Protein AF-A0A9X4HXK9-F1 (afdb_monomer)

Radius of gyration: 12.06 Å; Cα contacts (8 Å, |Δi|>4): 117; chains: 1; bounding box: 28×27×38 Å

InterPro domains:
  IPR007539 Domain of unknown function DUF551 [PF04448] (3-66)

pLDDT: mean 87.1, std 8.17, range [44.47, 94.62]

Sequence (68 aa):
MSSWVSVKDSLPPIRKHVLACRIGKKRNYGPFFAMTCGNELRPWRYIDGDRCDISITHWHELPDLPTE

Mean predicted aligned error: 4.98 Å

Solvent-accessible surface area (backbone atoms only — not comparable to full-atom values): 4189 Å² total; per-residue (Å²): 128,87,70,65,40,42,51,88,80,48,74,74,60,70,70,39,69,26,37,29,24,23,78,53,98,88,57,69,46,68,80,40,66,27,24,27,68,74,36,90,93,56,40,51,21,33,77,91,70,46,82,48,86,68,77,62,40,31,36,28,78,60,76,80,76,88,77,134

Secondary structure (DSSP, 8-state):
---PEETTT-PPPTT-EEEEEE--SS--EEEEEEEE-S-SS--EEETTS-B--S---EEEEPPPPPP-

Nearest PDB structures (foldseek):
  6kyt-assembly1_K  TM=3.597E-01  e=3.555E+00  Mycobacterium tuberculosis H37Rv
  3fb9-assembly1_A  TM=4.038E-01  e=7.898E+00  Streptococcus pneumoniae TIGR4
  5ckb-assembly1_A  TM=3.4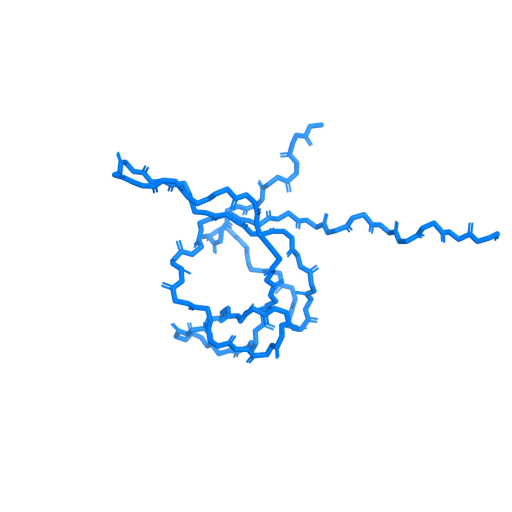85E-01  e=8.362E+00  Escherichia coli K-12

Organism: NCBI:txid2219225

Foldseek 3Di:
DAQKDFVVRDDDPAFAWWF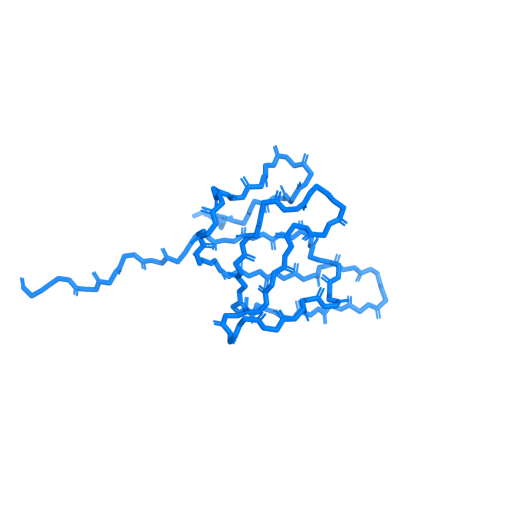WWDDDDPDTDPTAIWGAHPDPVQRIDHPVRHGDPDPTTIIGHDDDDDDD

Structure (mmCIF, N/CA/C/O backbone):
data_AF-A0A9X4HXK9-F1
#
_entry.id   AF-A0A9X4HXK9-F1
#
loop_
_atom_site.group_PDB
_atom_site.id
_atom_site.type_symbol
_atom_site.label_atom_id
_atom_site.label_alt_id
_atom_site.label_comp_id
_atom_site.label_asym_id
_atom_site.label_entity_id
_atom_site.label_seq_id
_atom_site.pdbx_PDB_ins_code
_atom_site.Cartn_x
_atom_site.Cartn_y
_atom_site.Cartn_z
_atom_site.occupancy
_atom_site.B_iso_or_equiv
_atom_site.auth_seq_id
_atom_site.auth_comp_id
_atom_site.auth_asym_id
_atom_site.auth_atom_id
_atom_site.pdbx_PDB_model_num
ATOM 1 N N . MET A 1 1 ? -17.467 7.722 -8.553 1.00 44.47 1 MET A N 1
ATOM 2 C CA . MET A 1 1 ? -17.388 7.773 -7.076 1.00 44.47 1 MET A CA 1
ATOM 3 C C . MET A 1 1 ? -16.052 7.171 -6.690 1.00 44.47 1 MET A C 1
ATOM 5 O O . MET A 1 1 ? -15.754 6.086 -7.161 1.00 44.47 1 MET A O 1
ATOM 9 N N . SER A 1 2 ? -15.198 7.919 -5.996 1.00 60.03 2 SER A N 1
ATOM 10 C CA . SER A 1 2 ? -13.767 7.614 -5.870 1.00 60.03 2 SER A CA 1
A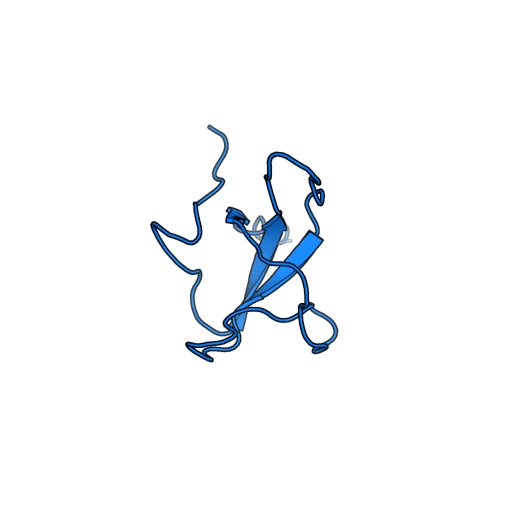TOM 11 C C . SER A 1 2 ? -13.520 6.297 -5.118 1.00 60.03 2 SER A C 1
ATOM 13 O O . SER A 1 2 ? -13.664 6.259 -3.902 1.00 60.03 2 SER A O 1
ATOM 15 N N . SER A 1 3 ? -13.151 5.235 -5.847 1.00 78.44 3 SER A N 1
ATOM 16 C CA . SER A 1 3 ? -13.067 3.827 -5.403 1.00 78.44 3 SER A CA 1
ATOM 17 C C . SER A 1 3 ? -11.899 3.497 -4.456 1.00 78.44 3 SER A C 1
ATOM 19 O O . SER A 1 3 ? -11.325 2.413 -4.520 1.00 78.44 3 SER A O 1
ATOM 21 N N . TRP A 1 4 ? -11.478 4.449 -3.623 1.00 91.44 4 TRP A N 1
ATOM 22 C CA . TRP A 1 4 ? -10.396 4.230 -2.667 1.00 91.44 4 TRP A CA 1
ATOM 23 C C . TRP A 1 4 ? -10.924 3.459 -1.457 1.00 91.44 4 TRP A C 1
ATOM 25 O O . TRP A 1 4 ? -11.825 3.918 -0.760 1.00 91.44 4 TRP A O 1
ATOM 35 N N . VAL A 1 5 ? -10.335 2.298 -1.203 1.00 93.31 5 VAL A N 1
ATOM 36 C CA . VAL A 1 5 ? -10.674 1.384 -0.115 1.00 93.31 5 VAL A CA 1
ATOM 37 C C . VAL A 1 5 ? -9.660 1.555 1.009 1.00 93.31 5 VAL A C 1
ATOM 39 O O . VAL A 1 5 ? -8.450 1.517 0.784 1.00 93.31 5 VAL A O 1
ATOM 42 N N . SER A 1 6 ? -10.139 1.753 2.235 1.00 93.06 6 SER A N 1
ATOM 43 C CA . SER A 1 6 ? -9.282 1.789 3.421 1.00 93.06 6 SER A CA 1
ATOM 44 C C . SER A 1 6 ? -8.729 0.395 3.710 1.00 93.06 6 SER A C 1
ATOM 46 O O . SER A 1 6 ? -9.470 -0.586 3.744 1.00 93.06 6 SER A O 1
ATOM 48 N N . VAL A 1 7 ? -7.430 0.306 4.008 1.00 91.75 7 VAL A N 1
ATOM 49 C CA . VAL A 1 7 ? -6.782 -0.970 4.376 1.00 91.75 7 VAL A CA 1
ATOM 50 C C . VAL A 1 7 ? -7.332 -1.579 5.665 1.00 91.75 7 VAL A C 1
ATOM 52 O O . VAL A 1 7 ? -7.104 -2.755 5.928 1.00 91.75 7 VAL A O 1
ATOM 55 N N . LYS A 1 8 ? -8.016 -0.776 6.492 1.00 89.94 8 LYS A N 1
ATOM 56 C CA . LYS A 1 8 ? -8.696 -1.256 7.702 1.00 89.94 8 LYS A CA 1
ATOM 57 C C . LYS A 1 8 ? -10.000 -1.977 7.384 1.00 89.94 8 LYS A C 1
ATOM 59 O O . LYS A 1 8 ? -10.406 -2.830 8.162 1.00 89.94 8 LYS A O 1
ATOM 64 N N . ASP A 1 9 ? -10.630 -1.614 6.272 1.00 91.62 9 ASP A N 1
ATOM 65 C CA . ASP A 1 9 ? -11.919 -2.165 5.868 1.00 91.62 9 ASP A CA 1
ATOM 66 C C . ASP A 1 9 ? -11.699 -3.427 5.033 1.00 91.62 9 ASP A C 1
ATOM 68 O O . ASP A 1 9 ? -12.375 -4.435 5.220 1.00 91.62 9 ASP A O 1
ATOM 72 N N . SER A 1 10 ? -10.728 -3.385 4.116 1.00 90.31 10 SER A N 1
ATOM 73 C CA . SER A 1 10 ? -10.383 -4.521 3.271 1.00 90.31 10 SER A CA 1
ATOM 74 C C . SER A 1 10 ? -8.965 -4.398 2.720 1.00 90.31 10 SER A C 1
ATOM 76 O O . SER A 1 10 ? -8.514 -3.310 2.357 1.00 90.31 10 SER A O 1
ATOM 78 N N . LEU A 1 11 ? -8.268 -5.531 2.620 1.00 91.00 11 LEU A N 1
ATOM 79 C CA . LEU A 1 11 ? -7.032 -5.660 1.853 1.00 91.00 11 LEU A CA 1
ATOM 80 C C . LEU A 1 11 ? -7.355 -6.239 0.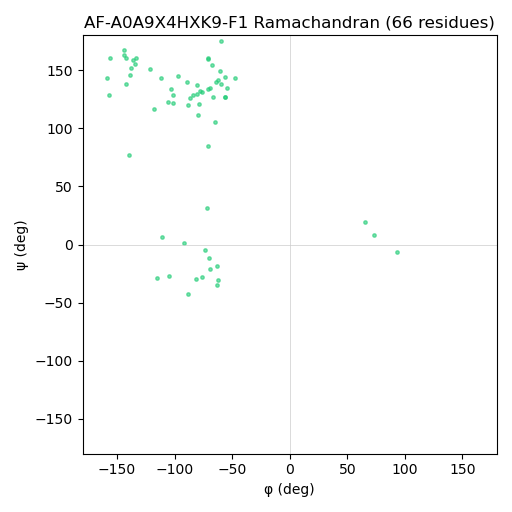469 1.00 91.00 11 LEU A C 1
ATOM 82 O O . LEU A 1 11 ? -8.224 -7.108 0.366 1.00 91.00 11 LEU A O 1
ATOM 86 N N . PRO A 1 12 ? -6.648 -5.820 -0.595 1.00 90.81 12 PRO A N 1
ATOM 87 C CA . PRO A 1 12 ? -6.843 -6.423 -1.901 1.00 90.81 12 PRO A CA 1
ATOM 88 C C . PRO A 1 12 ? -6.348 -7.882 -1.895 1.00 90.81 12 PRO A C 1
ATOM 90 O O . PRO A 1 12 ? -5.445 -8.224 -1.117 1.00 90.81 12 PRO A O 1
ATOM 93 N N . PRO A 1 13 ? -6.886 -8.737 -2.785 1.00 90.75 13 PRO A N 1
ATOM 94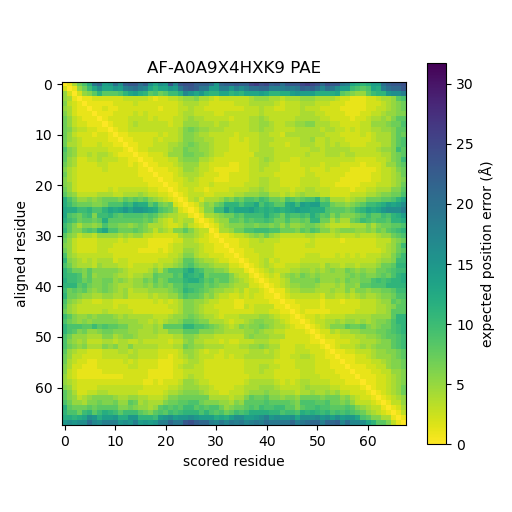 C CA . PRO A 1 13 ? -6.444 -10.119 -2.954 1.00 90.75 13 PRO A CA 1
ATOM 95 C C . PRO A 1 13 ? -4.923 -10.250 -3.054 1.00 90.75 13 PRO A C 1
ATOM 97 O O . PRO A 1 13 ? -4.266 -9.401 -3.654 1.00 90.75 13 PRO A O 1
ATOM 100 N N . ILE A 1 14 ? -4.367 -11.322 -2.485 1.00 90.69 14 ILE A N 1
ATOM 101 C CA . ILE A 1 14 ? -2.922 -11.588 -2.492 1.00 90.69 14 ILE A CA 1
ATOM 102 C C . ILE A 1 14 ? -2.395 -11.569 -3.935 1.00 90.69 14 ILE A C 1
ATOM 104 O O . ILE A 1 14 ? -2.979 -12.189 -4.819 1.00 90.69 14 ILE A O 1
ATOM 108 N N . ARG A 1 15 ? -1.265 -10.886 -4.149 1.00 88.06 15 ARG A N 1
ATOM 109 C CA . ARG A 1 15 ? -0.601 -10.664 -5.445 1.00 88.06 15 ARG A CA 1
ATOM 110 C C . ARG A 1 15 ? -1.395 -9.805 -6.441 1.00 88.06 15 ARG A C 1
ATOM 112 O O . ARG A 1 15 ? -1.091 -9.818 -7.630 1.00 88.06 15 ARG A O 1
ATOM 119 N N . LYS A 1 16 ? -2.380 -9.025 -5.981 1.00 89.88 16 LYS A N 1
ATOM 120 C CA . LYS A 1 16 ? -3.072 -8.039 -6.825 1.00 89.88 16 LYS A CA 1
ATOM 121 C C . LYS A 1 16 ? -2.290 -6.728 -6.893 1.00 89.88 16 LYS A C 1
ATOM 123 O O . LYS A 1 16 ? -1.948 -6.159 -5.855 1.00 89.88 16 LYS A O 1
ATOM 128 N N . HIS A 1 17 ? -2.051 -6.239 -8.109 1.00 92.00 17 HIS A N 1
ATOM 129 C CA . HIS A 1 17 ? -1.498 -4.907 -8.353 1.00 92.00 17 HIS A CA 1
ATOM 130 C C . HIS A 1 17 ? -2.573 -3.837 -8.153 1.00 92.00 17 HIS A C 1
ATOM 132 O O . HIS A 1 17 ? -3.681 -3.951 -8.677 1.00 92.00 17 HIS A O 1
ATOM 138 N N . VAL A 1 18 ? -2.244 -2.801 -7.386 1.00 93.12 18 VAL A N 1
ATOM 139 C CA . VAL A 1 18 ? -3.158 -1.713 -7.024 1.00 93.12 18 VAL A CA 1
ATOM 140 C C . VAL A 1 18 ? -2.418 -0.378 -7.005 1.00 93.12 18 VAL A C 1
ATOM 142 O O . VAL A 1 18 ? -1.192 -0.324 -6.862 1.00 93.12 18 VAL A O 1
ATOM 145 N N . LEU A 1 19 ? -3.173 0.714 -7.084 1.00 93.62 19 LEU A N 1
ATOM 146 C CA . LEU A 1 19 ? -2.702 2.012 -6.620 1.00 93.62 19 LEU A CA 1
ATOM 147 C C . LEU A 1 19 ? -2.864 2.072 -5.106 1.00 93.62 19 LEU A C 1
ATOM 149 O O . LEU A 1 19 ? -3.929 1.790 -4.575 1.00 93.62 19 LEU A O 1
ATOM 153 N N . ALA A 1 20 ? -1.817 2.455 -4.396 1.00 93.88 20 ALA A N 1
ATOM 154 C CA . ALA A 1 20 ? -1.811 2.616 -2.955 1.00 93.88 20 ALA A CA 1
ATOM 155 C C . ALA A 1 20 ? -1.423 4.046 -2.592 1.00 93.88 20 ALA A C 1
ATOM 157 O O . ALA A 1 20 ? -0.679 4.712 -3.309 1.00 93.88 20 ALA A O 1
ATOM 158 N N . CYS A 1 21 ? -1.915 4.533 -1.460 1.00 93.62 21 CYS A N 1
ATOM 159 C CA . CYS A 1 21 ? -1.472 5.803 -0.914 1.00 93.62 21 CYS A CA 1
ATOM 160 C C . CYS A 1 21 ? -1.425 5.763 0.612 1.00 93.62 21 CYS A C 1
ATOM 162 O O . CYS A 1 21 ? -2.015 4.906 1.283 1.00 93.62 21 CYS A O 1
ATOM 164 N N . ARG A 1 22 ? -0.711 6.736 1.175 1.00 92.38 22 ARG A N 1
ATOM 165 C CA . ARG A 1 22 ? -0.749 7.017 2.606 1.00 92.38 22 ARG A CA 1
ATOM 166 C C . ARG A 1 22 ? -1.286 8.417 2.804 1.00 92.38 22 ARG A C 1
ATOM 168 O O . ARG A 1 22 ? -0.632 9.391 2.447 1.00 92.38 22 ARG A O 1
ATOM 175 N N . ILE A 1 23 ? -2.432 8.486 3.459 1.00 89.56 23 ILE A N 1
ATOM 176 C CA . ILE A 1 23 ? -3.031 9.719 3.961 1.00 89.56 23 ILE A CA 1
ATOM 177 C C . ILE A 1 23 ? -2.749 9.796 5.462 1.00 89.56 23 ILE A C 1
ATOM 179 O O . ILE A 1 23 ? -3.103 8.882 6.211 1.00 89.56 23 ILE A O 1
ATOM 183 N N . GLY A 1 24 ? -2.091 10.861 5.913 1.00 85.44 24 GLY A N 1
ATOM 184 C CA . GLY A 1 24 ? -1.745 11.052 7.317 1.00 85.44 24 GLY A CA 1
ATOM 185 C C . GLY A 1 24 ? -1.542 12.517 7.690 1.00 85.44 24 GLY A C 1
ATOM 186 O O . GLY A 1 24 ? -1.269 13.363 6.850 1.00 85.44 24 GLY A O 1
ATOM 187 N N . LYS A 1 25 ? -1.618 12.817 8.993 1.00 75.94 25 LYS A N 1
ATOM 188 C CA . LYS A 1 25 ? -1.540 14.197 9.510 1.00 75.94 25 LYS A CA 1
ATOM 189 C C . LYS A 1 25 ? -0.205 14.910 9.233 1.00 75.94 25 LYS A C 1
ATOM 191 O O . LYS A 1 25 ? -0.190 16.127 9.141 1.00 75.94 25 LYS A O 1
ATOM 196 N N . LYS A 1 26 ? 0.910 14.167 9.161 1.00 76.56 26 LYS A N 1
ATOM 197 C CA . LYS A 1 26 ? 2.276 14.722 9.020 1.00 76.56 26 LYS A CA 1
ATOM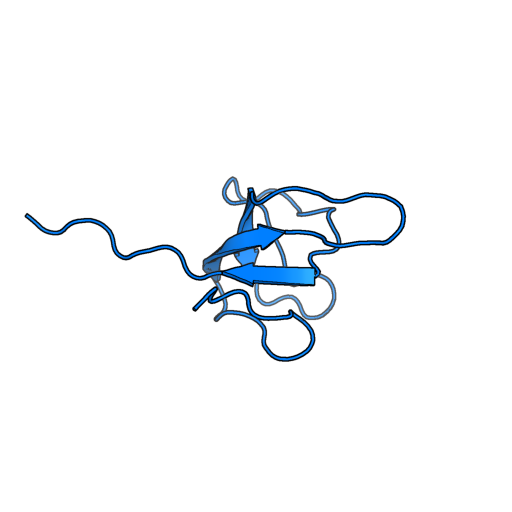 198 C C . LYS A 1 26 ? 2.877 14.571 7.623 1.00 76.56 26 LYS A C 1
ATOM 200 O O . LYS A 1 26 ? 3.777 15.320 7.268 1.00 76.56 26 LYS A O 1
ATOM 205 N N . ARG A 1 27 ? 2.449 13.560 6.864 1.00 79.88 27 ARG A N 1
ATOM 206 C CA . ARG A 1 27 ? 2.985 13.259 5.535 1.00 79.88 27 ARG A CA 1
ATOM 207 C C . ARG A 1 27 ? 1.952 12.481 4.743 1.00 79.88 27 ARG A C 1
ATOM 209 O O . ARG A 1 27 ? 1.468 11.451 5.219 1.00 79.88 27 ARG A O 1
ATOM 216 N N . ASN A 1 28 ? 1.685 12.967 3.541 1.00 8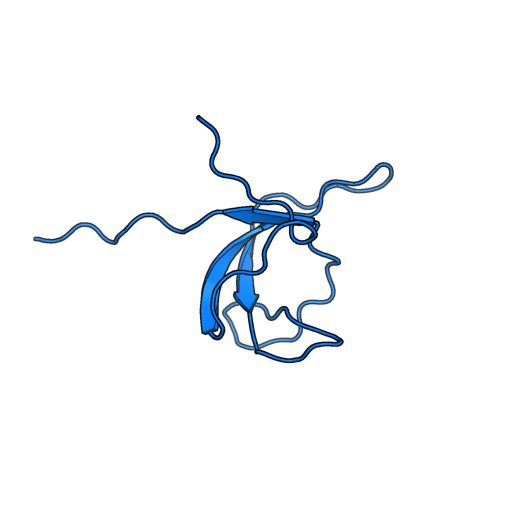4.88 28 ASN A N 1
ATOM 217 C CA . ASN A 1 28 ? 0.936 12.242 2.535 1.00 84.88 28 ASN A CA 1
ATOM 218 C C . ASN A 1 28 ? 1.925 11.694 1.512 1.00 84.88 28 ASN A C 1
ATOM 220 O O . ASN A 1 28 ? 2.833 12.405 1.081 1.00 84.88 28 ASN A O 1
ATOM 224 N N . TYR A 1 29 ? 1.756 10.430 1.156 1.00 85.12 29 TYR A N 1
ATOM 225 C CA . TYR A 1 29 ? 2.394 9.860 -0.019 1.00 85.12 29 TYR A CA 1
ATOM 226 C C . TYR A 1 29 ? 1.300 9.707 -1.058 1.00 85.12 29 TYR A C 1
ATOM 228 O O . TYR A 1 29 ? 0.269 9.090 -0.770 1.00 85.12 29 TYR A O 1
ATOM 236 N N . GLY A 1 30 ? 1.517 10.338 -2.212 1.00 85.06 30 GLY A N 1
ATOM 237 C CA . GLY A 1 30 ? 0.597 10.279 -3.340 1.00 85.06 30 GLY A CA 1
ATOM 238 C C . GLY A 1 30 ? 0.390 8.847 -3.838 1.00 85.06 30 GLY A C 1
ATOM 239 O O . GLY A 1 30 ? 1.033 7.930 -3.334 1.00 85.06 30 GLY A O 1
ATOM 240 N N . PRO A 1 31 ? -0.514 8.644 -4.803 1.00 91.31 31 PRO A N 1
ATOM 241 C CA . PRO A 1 31 ? -0.739 7.332 -5.386 1.00 91.31 31 PRO A CA 1
ATOM 242 C C . PRO A 1 31 ? 0.566 6.755 -5.949 1.00 91.31 31 PRO A C 1
ATOM 244 O O . PRO A 1 31 ? 1.245 7.404 -6.741 1.00 91.31 31 PRO A O 1
ATOM 247 N N . PHE A 1 32 ? 0.905 5.540 -5.538 1.00 92.75 32 PHE A N 1
ATOM 248 C CA . PHE A 1 32 ? 2.014 4.757 -6.073 1.00 92.75 32 PHE A CA 1
ATOM 249 C C . PHE A 1 32 ? 1.570 3.314 -6.291 1.00 92.75 32 PHE A C 1
ATOM 251 O O . PHE A 1 32 ? 0.599 2.855 -5.694 1.00 92.75 32 PHE A O 1
ATOM 258 N N . PHE A 1 33 ? 2.278 2.589 -7.148 1.00 93.19 33 PHE A N 1
ATOM 259 C CA . PHE A 1 33 ? 1.958 1.193 -7.407 1.00 93.19 33 PHE A CA 1
ATOM 260 C C . PHE A 1 33 ? 2.464 0.295 -6.282 1.00 93.19 33 PHE A C 1
ATOM 262 O O . PHE A 1 33 ? 3.623 0.375 -5.868 1.00 93.19 33 PHE A O 1
ATOM 269 N N . ALA A 1 34 ? 1.592 -0.586 -5.809 1.00 94.12 34 ALA A N 1
ATOM 270 C CA . ALA A 1 34 ? 1.924 -1.583 -4.809 1.00 94.12 34 ALA A CA 1
ATOM 271 C C . ALA A 1 34 ? 1.172 -2.887 -5.080 1.00 94.12 34 ALA A C 1
ATOM 273 O O . ALA A 1 34 ? 0.231 -2.947 -5.873 1.00 94.12 34 ALA A O 1
ATOM 274 N N . MET A 1 35 ? 1.588 -3.936 -4.387 1.00 94.25 35 MET A N 1
ATOM 275 C CA . MET A 1 35 ? 0.963 -5.249 -4.434 1.00 94.25 35 MET A CA 1
ATOM 276 C C . MET A 1 35 ? 0.896 -5.844 -3.031 1.00 94.25 35 MET A C 1
ATOM 278 O O . MET A 1 35 ? 1.806 -5.643 -2.220 1.00 94.25 35 MET A O 1
ATOM 282 N N . THR A 1 36 ? -0.156 -6.610 -2.738 1.00 90.88 36 THR A N 1
ATOM 283 C CA . THR A 1 36 ? -0.200 -7.388 -1.497 1.00 90.88 36 THR A CA 1
ATOM 284 C C . THR A 1 36 ? 0.590 -8.689 -1.609 1.00 90.88 36 THR A C 1
ATOM 286 O O . THR A 1 36 ? 0.505 -9.405 -2.601 1.00 90.88 36 THR A O 1
ATOM 289 N N . CYS A 1 37 ? 1.360 -9.041 -0.581 1.00 87.31 37 CYS A N 1
ATOM 290 C CA . CYS A 1 37 ? 2.237 -10.218 -0.583 1.00 87.31 37 CYS A CA 1
ATOM 291 C C . CYS A 1 37 ? 1.796 -11.350 0.362 1.00 87.31 37 CYS A C 1
ATOM 293 O O . CYS A 1 37 ? 2.522 -12.329 0.505 1.00 87.31 37 CYS A O 1
ATOM 295 N N . GLY A 1 38 ? 0.619 -11.240 0.991 1.00 81.94 38 GLY A N 1
ATOM 296 C CA . GLY A 1 38 ? 0.061 -12.288 1.859 1.00 81.94 38 GLY A CA 1
ATOM 297 C C . GLY A 1 38 ? 0.745 -12.442 3.222 1.00 81.94 38 GLY A C 1
ATOM 298 O O . GLY A 1 38 ? 0.450 -13.383 3.947 1.00 81.94 38 GLY A O 1
ATOM 299 N N . ASN A 1 39 ? 1.653 -11.533 3.584 1.00 83.88 39 ASN A N 1
ATOM 300 C CA . ASN A 1 39 ? 2.262 -11.486 4.910 1.00 83.88 39 ASN A CA 1
ATOM 301 C C . ASN A 1 39 ? 1.398 -10.628 5.848 1.00 83.88 39 ASN A C 1
ATOM 303 O O . ASN A 1 39 ? 1.213 -9.442 5.593 1.00 83.88 39 ASN A O 1
ATOM 307 N N . GLU A 1 40 ? 0.900 -11.208 6.939 1.00 77.94 40 GLU A N 1
ATOM 308 C CA . GLU A 1 40 ? -0.020 -10.535 7.871 1.00 77.94 40 GLU A CA 1
ATOM 309 C C . GLU A 1 40 ? 0.599 -9.313 8.565 1.00 77.94 40 GLU A C 1
ATOM 311 O O . GLU A 1 40 ? -0.071 -8.306 8.784 1.00 77.94 40 GLU A O 1
ATOM 316 N N . LEU A 1 41 ? 1.899 -9.361 8.871 1.00 80.25 41 LEU A N 1
ATOM 317 C CA . LEU A 1 41 ? 2.611 -8.260 9.526 1.00 80.25 41 LEU A CA 1
ATOM 318 C C . LEU A 1 41 ? 3.031 -7.172 8.536 1.00 80.25 41 LEU A C 1
ATOM 320 O O . LEU A 1 41 ? 3.170 -6.003 8.902 1.00 80.25 41 LEU A O 1
ATOM 324 N N . ARG A 1 42 ? 3.291 -7.558 7.284 1.00 82.19 42 ARG A N 1
ATOM 325 C CA . ARG A 1 42 ? 3.739 -6.660 6.214 1.00 82.19 42 ARG A CA 1
ATOM 326 C C . ARG A 1 42 ? 3.052 -7.008 4.909 1.00 82.19 42 ARG A C 1
ATOM 328 O O . ARG A 1 42 ? 3.679 -7.592 4.028 1.00 82.19 42 ARG A O 1
ATOM 335 N N . PRO A 1 43 ? 1.785 -6.613 4.753 1.00 87.44 43 PRO A N 1
ATOM 336 C CA . PRO A 1 43 ? 1.008 -7.067 3.620 1.00 87.44 43 PRO A CA 1
ATOM 337 C C . PRO A 1 43 ? 1.464 -6.459 2.297 1.00 87.44 43 PRO A C 1
ATOM 339 O O . PRO A 1 43 ? 1.071 -6.996 1.276 1.00 87.44 43 PRO A O 1
ATOM 342 N N . TRP A 1 44 ? 2.318 -5.429 2.269 1.00 91.75 44 TRP A N 1
ATOM 343 C CA . TRP A 1 44 ? 2.610 -4.633 1.071 1.00 91.75 44 TRP A CA 1
ATOM 344 C C . TRP A 1 44 ? 4.030 -4.799 0.518 1.00 91.75 44 TRP A C 1
ATOM 346 O O . TRP A 1 44 ? 5.009 -4.846 1.265 1.00 91.75 44 TRP A O 1
ATOM 356 N N . ARG A 1 45 ? 4.139 -4.785 -0.813 1.00 93.69 45 ARG A N 1
ATOM 357 C CA . ARG A 1 4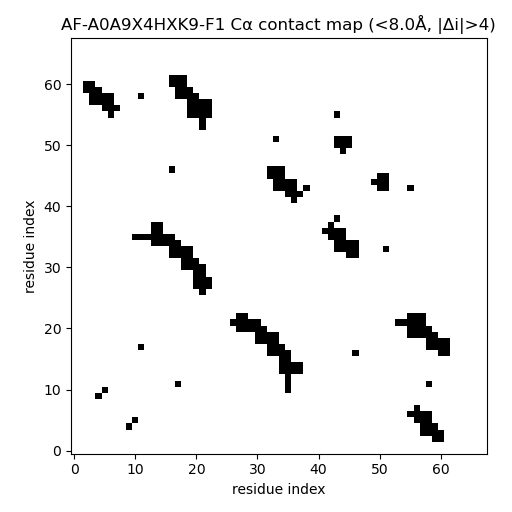5 ? 5.384 -4.672 -1.585 1.00 93.69 45 ARG A CA 1
ATOM 358 C C . ARG A 1 45 ? 5.235 -3.656 -2.708 1.00 93.69 45 ARG A C 1
ATOM 360 O O . ARG A 1 45 ? 4.120 -3.401 -3.164 1.00 93.69 45 ARG A O 1
ATOM 367 N N . TYR A 1 46 ? 6.354 -3.089 -3.135 1.00 91.88 46 TYR A N 1
ATOM 368 C CA . TYR A 1 46 ? 6.417 -2.365 -4.395 1.00 91.88 46 TYR A CA 1
ATOM 369 C C . TYR A 1 46 ? 6.320 -3.352 -5.566 1.00 91.88 46 TYR A C 1
ATOM 371 O O . TYR A 1 46 ? 6.510 -4.561 -5.404 1.00 91.88 46 TYR A O 1
ATOM 379 N N . ILE A 1 47 ? 5.957 -2.844 -6.742 1.00 88.38 47 ILE A N 1
ATOM 380 C CA . ILE A 1 47 ? 5.752 -3.673 -7.942 1.00 88.38 47 ILE A CA 1
ATOM 381 C C . ILE A 1 47 ? 7.043 -4.279 -8.504 1.00 88.38 47 ILE A C 1
ATOM 383 O O . ILE A 1 47 ? 6.986 -5.292 -9.190 1.00 88.38 47 ILE A O 1
ATOM 387 N N . ASP A 1 48 ? 8.196 -3.699 -8.180 1.00 85.31 48 ASP A N 1
ATOM 388 C CA . ASP A 1 48 ? 9.526 -4.246 -8.477 1.00 85.31 48 ASP A CA 1
ATOM 389 C C . ASP A 1 48 ? 9.900 -5.439 -7.573 1.00 85.31 48 ASP A C 1
ATOM 391 O O . ASP A 1 48 ? 10.919 -6.092 -7.785 1.00 85.31 48 ASP A O 1
ATOM 395 N N . GLY A 1 49 ? 9.051 -5.767 -6.593 1.00 81.12 49 GLY A N 1
ATOM 396 C CA . GLY A 1 49 ? 9.258 -6.855 -5.645 1.00 81.12 49 GLY A CA 1
ATOM 397 C C . GLY A 1 49 ? 9.932 -6.424 -4.344 1.00 81.12 49 GLY A C 1
ATOM 398 O O . GLY A 1 49 ? 9.974 -7.240 -3.406 1.00 81.12 49 GLY A O 1
ATOM 399 N N . ASP A 1 50 ? 10.373 -5.165 -4.252 1.00 86.44 50 ASP A N 1
ATOM 400 C CA . ASP A 1 50 ? 10.993 -4.613 -3.059 1.00 86.44 50 ASP A CA 1
ATOM 401 C C . ASP A 1 50 ? 9.985 -4.419 -1.930 1.00 86.44 50 ASP A C 1
ATOM 403 O O . ASP A 1 50 ? 8.754 -4.375 -2.073 1.00 86.44 50 ASP A O 1
ATOM 407 N N . ARG A 1 51 ? 10.545 -4.330 -0.729 1.00 86.31 51 ARG A N 1
ATOM 408 C CA . ARG A 1 51 ? 9.775 -4.118 0.484 1.00 86.31 51 ARG A CA 1
ATOM 409 C C . ARG A 1 51 ? 9.134 -2.730 0.463 1.00 86.31 51 ARG A C 1
ATOM 411 O O . ARG A 1 51 ? 9.825 -1.722 0.375 1.00 86.31 51 ARG A O 1
ATOM 418 N N . CYS A 1 52 ? 7.818 -2.677 0.670 1.00 89.50 52 CYS A N 1
ATOM 419 C CA . CYS A 1 52 ? 7.129 -1.412 0.886 1.00 89.50 52 CYS A CA 1
ATOM 420 C C . CYS A 1 52 ? 7.318 -0.955 2.340 1.00 89.50 52 CYS A C 1
ATOM 422 O O . CYS A 1 52 ? 6.791 -1.565 3.272 1.00 89.50 52 CYS A O 1
ATOM 424 N N . ASP A 1 53 ? 8.063 0.133 2.537 1.00 87.00 53 ASP A N 1
ATOM 425 C CA . ASP A 1 53 ? 8.267 0.757 3.855 1.00 87.00 53 ASP A CA 1
ATOM 426 C C . ASP A 1 53 ? 7.241 1.854 4.177 1.00 87.00 53 ASP A C 1
ATOM 428 O O . ASP A 1 53 ? 7.263 2.470 5.248 1.00 87.00 53 ASP A O 1
ATOM 432 N N . ILE A 1 54 ? 6.295 2.090 3.268 1.00 88.69 54 ILE A N 1
ATOM 433 C CA . ILE A 1 54 ? 5.205 3.034 3.478 1.00 88.69 54 ILE A CA 1
ATOM 434 C C . ILE A 1 54 ? 4.052 2.321 4.185 1.00 88.69 54 ILE A C 1
ATOM 436 O O . ILE A 1 54 ? 3.509 1.327 3.712 1.00 88.69 54 ILE A O 1
ATOM 440 N N . SER A 1 55 ? 3.611 2.885 5.311 1.00 90.25 55 SER A N 1
ATOM 441 C CA . SER A 1 55 ? 2.362 2.483 5.969 1.00 90.25 55 SER A CA 1
ATOM 442 C C . SER A 1 55 ? 1.153 2.941 5.142 1.00 90.25 55 SER A C 1
ATOM 444 O O . SER A 1 55 ? 0.624 4.032 5.365 1.00 90.25 55 SER A O 1
ATOM 446 N N . ILE A 1 56 ? 0.764 2.138 4.153 1.00 92.56 56 ILE A N 1
ATOM 447 C CA . ILE A 1 56 ? -0.380 2.392 3.267 1.00 92.56 56 ILE A CA 1
ATOM 448 C C . ILE A 1 56 ? -1.665 2.490 4.094 1.00 92.56 56 ILE A C 1
ATOM 450 O O . ILE A 1 56 ? -1.862 1.717 5.030 1.00 92.56 56 ILE A O 1
ATOM 454 N N . THR A 1 57 ? -2.526 3.454 3.759 1.00 93.75 57 THR A N 1
ATOM 455 C CA . THR A 1 57 ? -3.830 3.628 4.419 1.00 93.75 57 THR A CA 1
ATOM 456 C C . THR A 1 57 ? -5.006 3.387 3.489 1.00 93.75 57 THR A C 1
ATOM 458 O O . THR A 1 57 ? -6.045 2.940 3.967 1.00 93.75 57 THR A O 1
ATOM 461 N N . HIS A 1 58 ? -4.848 3.633 2.187 1.00 94.62 58 HIS A N 1
ATOM 462 C CA . HIS A 1 58 ? -5.886 3.372 1.195 1.00 94.62 58 HIS A CA 1
ATOM 463 C C . HIS A 1 58 ? -5.287 2.750 -0.064 1.00 94.62 58 HIS A C 1
ATOM 465 O O . HIS A 1 58 ? -4.134 3.020 -0.407 1.00 94.62 58 HIS A O 1
ATOM 471 N N . TRP A 1 59 ? -6.088 1.956 -0.763 1.00 94.12 59 TRP A N 1
ATOM 472 C CA . TRP A 1 59 ? -5.758 1.384 -2.061 1.00 94.12 59 TRP A CA 1
ATOM 473 C C . TRP A 1 59 ? -6.917 1.541 -3.046 1.00 94.12 59 TRP A C 1
ATOM 475 O O . TRP A 1 59 ? -8.051 1.792 -2.652 1.00 94.12 59 TRP A O 1
ATOM 485 N N . HIS A 1 60 ? -6.623 1.434 -4.332 1.00 94.00 60 HIS A N 1
ATOM 486 C CA . HIS A 1 60 ? -7.559 1.585 -5.436 1.00 94.00 60 HIS A CA 1
ATOM 487 C C . HIS A 1 60 ? -7.201 0.573 -6.528 1.00 94.00 60 HIS A C 1
ATOM 4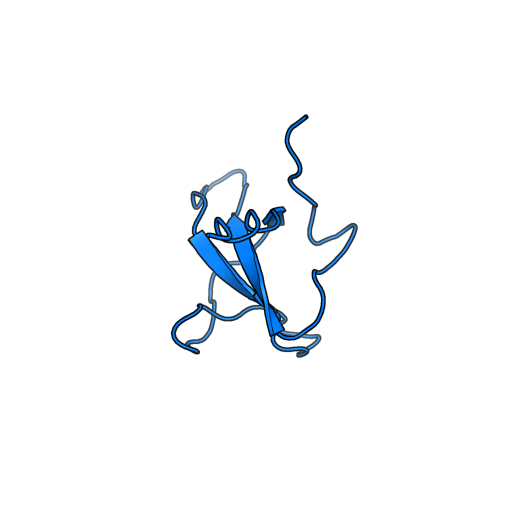89 O O . HIS A 1 60 ? -6.023 0.314 -6.792 1.00 94.00 60 HIS A O 1
ATOM 495 N N . GLU A 1 61 ? -8.217 -0.056 -7.107 1.00 91.75 61 GLU A N 1
ATOM 496 C CA . GLU A 1 61 ? -8.043 -1.067 -8.146 1.00 91.75 61 GLU A CA 1
ATOM 497 C C . GLU A 1 61 ? -7.566 -0.446 -9.459 1.00 91.75 61 GLU A C 1
ATOM 499 O O . GLU A 1 61 ? -8.103 0.559 -9.920 1.00 91.75 61 GLU A O 1
ATOM 504 N N . LEU A 1 62 ? -6.552 -1.057 -10.074 1.00 89.06 62 LEU A N 1
ATOM 505 C CA . LEU A 1 62 ? -6.118 -0.624 -11.394 1.00 89.06 62 LEU A CA 1
ATOM 506 C C . LEU A 1 62 ? -7.242 -0.851 -12.409 1.00 89.06 62 LEU A C 1
ATOM 508 O O . LEU A 1 62 ? -7.910 -1.881 -12.335 1.00 89.06 62 LEU A O 1
ATOM 512 N N . PRO A 1 63 ? -7.455 0.086 -13.347 1.00 85.75 63 PRO A N 1
ATOM 513 C CA . PRO A 1 63 ? -8.378 -0.154 -14.442 1.00 85.75 63 PRO A CA 1
ATOM 514 C C . PRO A 1 63 ? -7.909 -1.363 -15.253 1.00 85.75 63 PRO A C 1
ATOM 516 O O . PRO A 1 63 ? -6.703 -1.607 -15.373 1.00 85.75 63 PRO A O 1
ATOM 519 N N . ASP A 1 64 ? -8.865 -2.087 -15.831 1.00 82.44 64 ASP A N 1
ATOM 520 C CA . ASP A 1 64 ? -8.554 -3.127 -16.802 1.00 82.44 64 ASP A CA 1
ATOM 521 C C . ASP A 1 64 ? -7.736 -2.539 -17.953 1.00 82.44 64 ASP A C 1
ATOM 523 O O . ASP A 1 64 ? -7.926 -1.388 -18.368 1.00 82.44 64 ASP A O 1
ATOM 527 N N . LEU A 1 65 ? -6.797 -3.336 -18.460 1.00 83.38 65 LEU A N 1
ATOM 528 C CA . LEU A 1 65 ? -6.057 -2.954 -19.651 1.00 83.38 65 LEU A CA 1
ATOM 529 C C . LEU A 1 65 ? -7.039 -2.830 -20.824 1.00 83.38 65 LEU A C 1
ATOM 531 O O . LEU A 1 65 ? -7.957 -3.650 -20.933 1.00 83.38 65 LEU A O 1
ATOM 535 N N . PRO A 1 66 ? -6.859 -1.833 -21.708 1.00 86.50 66 PRO A N 1
ATOM 536 C CA . PRO A 1 66 ? -7.634 -1.778 -22.935 1.00 86.50 66 PRO A CA 1
ATOM 537 C C . PRO A 1 66 ? -7.438 -3.093 -23.694 1.00 86.50 66 PRO A C 1
ATOM 539 O O . PRO A 1 66 ? -6.310 -3.543 -23.896 1.00 86.50 66 PRO A O 1
ATOM 542 N N . THR A 1 67 ? -8.549 -3.726 -24.049 1.00 80.00 67 THR A N 1
ATOM 543 C CA . THR A 1 67 ? -8.585 -4.892 -24.934 1.00 80.00 67 THR A CA 1
ATOM 544 C C . THR A 1 67 ? -8.712 -4.394 -26.375 1.00 80.00 67 THR A C 1
ATOM 546 O O . THR A 1 67 ? -9.397 -3.397 -26.605 1.00 80.00 67 THR A O 1
ATOM 549 N N . GLU A 1 68 ? -7.995 -5.029 -27.309 1.00 70.25 68 GLU A N 1
ATOM 550 C CA . GLU A 1 68 ? -8.101 -4.755 -28.757 1.00 70.25 68 GLU A CA 1
ATOM 551 C C . GLU A 1 68 ? -9.464 -5.158 -29.333 1.00 70.25 68 GLU A C 1
ATOM 553 O O . GLU A 1 68 ? -10.024 -6.186 -28.881 1.00 70.25 68 GLU A O 1
#